Protein AF-A0A436WX13-F1 (afdb_monomer_lite)

Secondary structure (DSSP, 8-state):
--HHHHHHHHHHTTSTT--HHHHHHHTT--HHHHHHHHHHHHHHHHHHHHTT-PPPP--------------PPP------------EEEEETTEEEEE--

Structure (mmCIF, N/CA/C/O backbone):
data_AF-A0A436WX13-F1
#
_entry.id   AF-A0A436WX13-F1
#
loop_
_atom_site.group_PDB
_atom_site.id
_atom_site.type_symbol
_atom_site.label_atom_id
_atom_site.label_alt_id
_atom_site.label_comp_id
_atom_site.label_asym_id
_atom_site.label_entity_id
_atom_site.label_seq_id
_atom_site.pdbx_PDB_ins_code
_atom_site.Cartn_x
_atom_site.Cartn_y
_atom_site.Cartn_z
_atom_site.occupancy
_atom_site.B_iso_or_equiv
_atom_site.auth_seq_id
_atom_site.auth_comp_id
_atom_site.auth_asym_id
_atom_site.auth_atom_id
_atom_site.pdbx_PDB_model_num
ATOM 1 N N . MET A 1 1 ? 10.217 -0.776 -14.360 1.00 75.06 1 MET A N 1
ATOM 2 C CA . MET A 1 1 ? 9.312 0.385 -14.224 1.00 75.06 1 MET A CA 1
ATOM 3 C C . MET A 1 1 ? 10.102 1.535 -13.611 1.00 75.06 1 MET A C 1
ATOM 5 O O . MET A 1 1 ? 10.808 1.261 -12.642 1.00 75.06 1 MET A O 1
ATOM 9 N N . PRO A 1 2 ? 10.037 2.758 -14.173 1.00 91.12 2 PRO A N 1
ATOM 10 C CA . PRO A 1 2 ? 10.683 3.941 -13.599 1.00 91.12 2 PRO A CA 1
ATOM 11 C C . PRO A 1 2 ? 10.233 4.199 -12.149 1.00 91.12 2 PRO A C 1
ATOM 13 O O . PRO A 1 2 ? 9.096 3.857 -11.804 1.00 91.12 2 PRO A O 1
ATOM 16 N N . PRO A 1 3 ? 11.087 4.783 -11.290 1.00 87.94 3 PRO A N 1
ATOM 17 C CA . PRO A 1 3 ? 10.755 5.017 -9.884 1.00 87.94 3 PRO A CA 1
ATOM 18 C C . PRO A 1 3 ? 9.565 5.973 -9.716 1.00 87.94 3 PRO A C 1
ATOM 20 O O . PRO A 1 3 ? 8.707 5.716 -8.871 1.00 87.94 3 PRO A O 1
ATOM 23 N N . GLU A 1 4 ? 9.454 6.994 -10.570 1.00 91.06 4 GLU A N 1
ATOM 24 C CA . GLU A 1 4 ? 8.314 7.925 -10.599 1.00 91.06 4 GLU A CA 1
ATOM 25 C C . GLU A 1 4 ? 6.992 7.201 -10.886 1.00 91.06 4 GLU A C 1
ATOM 27 O O . GLU A 1 4 ? 5.990 7.426 -10.210 1.00 91.06 4 GLU A O 1
ATOM 32 N N . GLU A 1 5 ? 6.990 6.283 -11.853 1.00 93.56 5 GLU A N 1
ATOM 33 C CA . GLU A 1 5 ? 5.785 5.537 -12.225 1.00 93.56 5 GLU A CA 1
ATOM 34 C C . GLU A 1 5 ? 5.330 4.613 -11.091 1.00 93.56 5 GLU A C 1
ATOM 36 O O . GLU A 1 5 ? 4.155 4.578 -10.726 1.00 93.56 5 GLU A O 1
ATOM 41 N N . LYS A 1 6 ? 6.279 3.932 -10.443 1.00 93.56 6 LYS A N 1
ATOM 42 C CA . LYS A 1 6 ? 5.999 3.131 -9.248 1.00 93.56 6 LYS A CA 1
ATOM 43 C C . LYS A 1 6 ? 5.425 3.987 -8.114 1.00 93.56 6 LYS A C 1
ATOM 45 O O . LYS A 1 6 ? 4.509 3.534 -7.429 1.00 93.56 6 LYS A O 1
ATOM 50 N N . ALA A 1 7 ? 5.953 5.193 -7.900 1.00 94.06 7 ALA A N 1
ATOM 51 C CA . ALA A 1 7 ? 5.453 6.105 -6.876 1.00 94.06 7 ALA A CA 1
ATOM 52 C C . ALA A 1 7 ? 4.011 6.543 -7.171 1.00 94.06 7 ALA A C 1
ATOM 54 O O . ALA A 1 7 ? 3.173 6.476 -6.275 1.00 94.06 7 ALA A O 1
ATOM 55 N N . ARG A 1 8 ? 3.695 6.884 -8.428 1.00 95.44 8 ARG A N 1
ATOM 56 C CA . ARG A 1 8 ? 2.328 7.216 -8.862 1.00 95.44 8 ARG A CA 1
ATOM 57 C C . ARG A 1 8 ? 1.344 6.084 -8.581 1.00 95.44 8 ARG A C 1
ATOM 59 O O . ARG A 1 8 ? 0.313 6.328 -7.965 1.00 95.44 8 ARG A O 1
ATOM 66 N N . ILE A 1 9 ? 1.693 4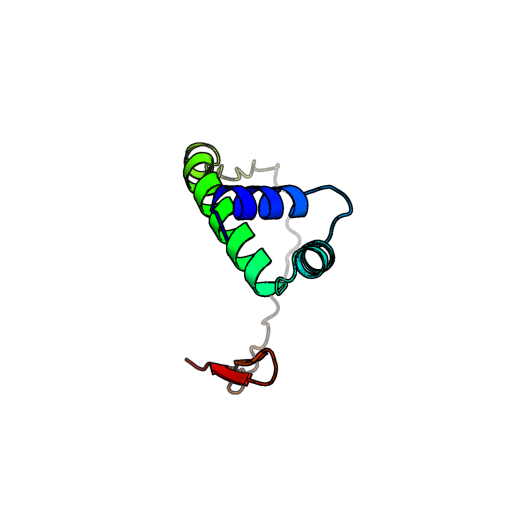.850 -8.950 1.00 96.44 9 ILE A N 1
ATOM 67 C CA . ILE A 1 9 ? 0.841 3.672 -8.714 1.00 96.44 9 ILE A CA 1
ATOM 68 C C . ILE A 1 9 ? 0.649 3.418 -7.214 1.00 96.44 9 ILE A C 1
ATOM 70 O O . ILE A 1 9 ? -0.444 3.075 -6.762 1.00 96.44 9 ILE A O 1
ATOM 74 N N . VAL A 1 10 ? 1.708 3.579 -6.412 1.00 96.00 10 VAL A N 1
ATOM 75 C CA . VAL A 1 10 ? 1.605 3.451 -4.954 1.00 96.00 10 VAL A CA 1
ATOM 76 C C . VAL A 1 10 ? 0.651 4.502 -4.394 1.00 96.00 10 VAL A C 1
ATOM 78 O O . VAL A 1 10 ? -0.215 4.124 -3.609 1.00 96.00 10 VAL A O 1
ATOM 81 N N . THR A 1 11 ? 0.766 5.764 -4.810 1.00 96.06 11 THR A N 1
ATOM 82 C CA . THR A 1 11 ? -0.134 6.850 -4.397 1.00 96.06 11 THR A CA 1
ATOM 83 C C . THR A 1 11 ? -1.577 6.570 -4.799 1.00 96.06 11 THR A C 1
ATOM 85 O O . THR A 1 11 ? -2.439 6.560 -3.928 1.00 96.06 11 THR A O 1
ATOM 88 N N . GLU A 1 12 ? -1.830 6.234 -6.067 1.00 95.56 12 GLU A N 1
ATOM 89 C 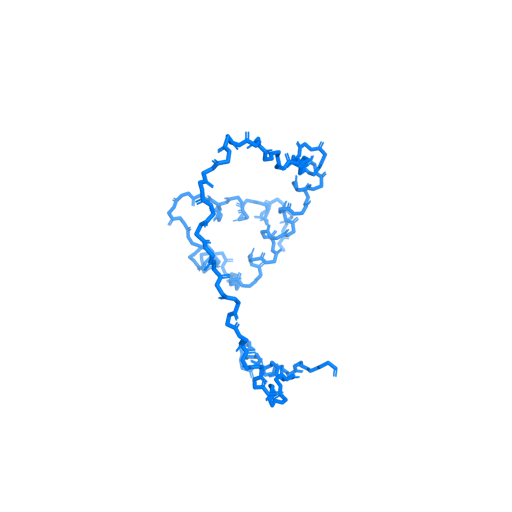CA . GLU A 1 12 ? -3.168 5.891 -6.572 1.00 95.56 12 GLU A CA 1
ATOM 90 C C . GLU A 1 12 ? -3.809 4.756 -5.764 1.00 95.56 12 GLU A C 1
ATOM 92 O O . GLU A 1 12 ? -4.996 4.777 -5.465 1.00 95.56 12 GLU A O 1
ATOM 97 N N . SER A 1 13 ? -3.013 3.783 -5.316 1.00 96.31 13 SER A N 1
ATOM 98 C CA . SER A 1 13 ? -3.536 2.692 -4.497 1.00 96.31 13 SER A CA 1
ATOM 99 C C . SER A 1 13 ? -4.081 3.132 -3.126 1.00 96.31 13 SER A C 1
ATOM 101 O O . SER A 1 13 ? -4.815 2.362 -2.503 1.00 96.31 13 SER A O 1
ATOM 103 N N . TYR A 1 14 ? -3.701 4.305 -2.610 1.00 94.94 14 TYR A N 1
ATOM 104 C CA . TYR A 1 14 ? -4.217 4.853 -1.348 1.00 94.94 14 TYR A CA 1
ATOM 105 C C . TYR A 1 14 ? -5.470 5.724 -1.521 1.00 94.94 14 TYR A C 1
ATOM 107 O O . TYR A 1 14 ? -6.024 6.149 -0.507 1.00 94.94 14 TYR A O 1
ATOM 115 N N . GLU A 1 15 ? -5.932 5.959 -2.752 1.00 95.81 15 GLU A N 1
ATOM 116 C CA . GLU A 1 15 ? -7.163 6.707 -3.011 1.00 95.81 15 GLU A CA 1
ATOM 117 C C . GLU A 1 15 ? -8.387 6.020 -2.386 1.00 95.81 15 GLU A C 1
ATOM 119 O O . GLU A 1 15 ? -8.480 4.790 -2.286 1.00 95.81 15 GLU A O 1
ATOM 124 N N . ALA A 1 16 ? -9.348 6.827 -1.935 1.00 91.94 16 ALA A N 1
ATOM 125 C CA . ALA A 1 16 ? -10.556 6.316 -1.302 1.00 91.94 16 ALA A CA 1
ATOM 126 C C . ALA A 1 16 ? -11.407 5.527 -2.310 1.00 91.94 16 ALA A C 1
ATOM 128 O O . ALA A 1 16 ? -11.694 5.998 -3.406 1.00 91.94 16 ALA A O 1
ATOM 129 N N . GLY A 1 17 ? -11.839 4.325 -1.923 1.00 92.62 17 GLY A N 1
ATOM 130 C CA . GLY A 1 17 ? -12.636 3.446 -2.786 1.00 92.62 17 GLY A CA 1
ATOM 131 C C . GLY A 1 17 ? -11.815 2.584 -3.749 1.00 92.62 17 GLY A C 1
ATOM 132 O O . GLY A 1 17 ? -12.363 1.645 -4.324 1.00 92.62 17 GLY A O 1
ATOM 133 N N . GLU A 1 18 ? -10.507 2.822 -3.868 1.00 93.56 18 GLU A N 1
ATOM 134 C CA . GLU A 1 18 ? -9.619 1.956 -4.637 1.00 93.56 18 GLU A CA 1
ATOM 135 C C . GLU A 1 18 ? -9.144 0.757 -3.812 1.00 93.56 18 GLU A C 1
ATOM 137 O O . GLU A 1 18 ? -8.901 0.825 -2.604 1.00 93.56 18 GLU A O 1
ATOM 142 N N . THR A 1 19 ? -8.983 -0.382 -4.488 1.00 96.00 19 THR A N 1
ATOM 143 C CA . THR A 1 19 ? -8.397 -1.581 -3.877 1.00 96.00 19 THR A CA 1
ATOM 144 C C . THR A 1 19 ? -7.060 -1.893 -4.522 1.00 96.00 19 THR A C 1
ATOM 146 O O . THR A 1 19 ? -6.883 -1.749 -5.731 1.00 96.00 19 THR A O 1
ATOM 149 N N . VAL A 1 20 ? -6.124 -2.421 -3.730 1.00 92.81 20 VAL A N 1
ATOM 150 C CA . VAL A 1 20 ? -4.808 -2.866 -4.220 1.00 92.81 20 VAL A CA 1
ATOM 151 C C . VAL A 1 20 ? -4.956 -3.803 -5.422 1.00 92.81 20 VAL A C 1
ATOM 153 O O . VAL A 1 20 ? -4.248 -3.654 -6.410 1.00 92.81 20 VAL A O 1
ATOM 156 N N . CYS A 1 21 ? -5.906 -4.739 -5.375 1.00 94.69 21 CYS A N 1
ATOM 157 C CA . CYS A 1 21 ? -6.131 -5.684 -6.465 1.00 94.69 21 CYS A CA 1
ATOM 158 C C . CYS A 1 21 ? -6.709 -5.030 -7.728 1.00 94.69 21 CYS A C 1
ATOM 160 O O . CYS A 1 21 ? -6.435 -5.512 -8.825 1.00 94.69 21 CYS A O 1
ATOM 162 N N . ALA A 1 22 ? -7.538 -3.989 -7.603 1.00 96.44 22 ALA A N 1
ATOM 163 C CA . ALA A 1 22 ? -8.074 -3.260 -8.755 1.00 96.44 22 ALA A CA 1
ATOM 164 C C . ALA A 1 22 ? -6.974 -2.448 -9.452 1.00 96.44 22 ALA A C 1
ATOM 166 O O . ALA A 1 22 ? -6.783 -2.587 -10.661 1.00 96.44 22 ALA A O 1
ATOM 167 N N . VAL A 1 23 ? -6.190 -1.696 -8.676 1.00 96.94 23 VAL A N 1
ATOM 168 C CA . VAL A 1 23 ? -5.059 -0.909 -9.186 1.00 96.94 23 VAL A CA 1
ATOM 169 C C . VAL A 1 23 ? -3.988 -1.817 -9.795 1.00 96.94 23 VAL A C 1
ATOM 171 O O . VAL A 1 23 ? -3.543 -1.580 -10.914 1.00 96.94 23 VAL A O 1
ATOM 174 N N . ALA A 1 24 ? -3.636 -2.923 -9.131 1.00 95.94 24 ALA A N 1
ATOM 175 C CA . ALA A 1 24 ? -2.656 -3.874 -9.653 1.00 95.94 24 ALA A CA 1
ATOM 176 C C . ALA A 1 24 ? -3.078 -4.449 -11.017 1.00 95.94 24 ALA A C 1
ATOM 178 O O . ALA A 1 24 ? -2.279 -4.447 -11.950 1.00 95.94 24 ALA A O 1
ATOM 179 N N . ARG A 1 25 ? -4.351 -4.841 -11.178 1.00 96.25 25 ARG A N 1
ATOM 180 C CA . ARG A 1 25 ? -4.883 -5.322 -12.464 1.00 96.25 25 ARG A CA 1
ATOM 181 C C . ARG A 1 25 ? -4.794 -4.267 -13.567 1.00 96.25 25 ARG A C 1
ATOM 183 O O . ARG A 1 25 ? -4.364 -4.596 -14.668 1.00 96.25 25 ARG A O 1
ATOM 190 N N . ARG A 1 26 ? -5.151 -3.010 -13.277 1.00 95.50 26 ARG A N 1
ATOM 191 C CA . ARG A 1 26 ? -5.050 -1.895 -14.240 1.00 95.50 26 ARG A CA 1
ATOM 192 C C . ARG A 1 26 ? -3.608 -1.633 -14.678 1.00 95.50 26 ARG A C 1
ATOM 194 O O . ARG A 1 26 ? -3.378 -1.303 -15.835 1.00 95.50 26 ARG A O 1
ATOM 201 N N . CYS A 1 27 ? -2.650 -1.815 -13.773 1.00 93.44 27 CYS A N 1
ATOM 202 C CA . CYS A 1 27 ? -1.229 -1.592 -14.033 1.00 93.44 27 CYS A CA 1
ATOM 203 C C . CYS A 1 27 ? -0.474 -2.841 -14.529 1.00 93.44 27 CYS A C 1
ATOM 205 O O . CYS A 1 27 ? 0.744 -2.773 -14.686 1.00 93.44 27 CYS A O 1
ATOM 207 N N . GLY A 1 28 ? -1.147 -3.981 -14.739 1.00 94.94 28 GLY A N 1
ATOM 208 C CA . GLY A 1 28 ? -0.494 -5.239 -15.132 1.00 94.94 28 GLY A CA 1
ATOM 209 C C . GLY A 1 28 ? 0.450 -5.813 -14.066 1.00 94.94 28 GLY A C 1
ATOM 210 O O . GLY A 1 28 ? 1.439 -6.463 -14.395 1.00 94.94 28 GLY A O 1
ATOM 211 N N . LEU A 1 29 ? 0.176 -5.541 -12.789 1.00 94.88 29 LEU A N 1
ATOM 212 C CA . LEU A 1 29 ? 0.960 -5.976 -11.634 1.00 94.88 29 LEU A CA 1
ATOM 213 C C . LEU A 1 29 ? 0.232 -7.077 -10.863 1.00 94.88 29 LEU A C 1
ATOM 215 O O . LEU A 1 29 ? -1.001 -7.131 -10.838 1.00 94.88 29 LEU A O 1
ATOM 219 N N . SER A 1 30 ? 0.987 -7.900 -10.133 1.00 96.06 30 SER A N 1
ATOM 220 C CA . SER A 1 30 ? 0.380 -8.743 -9.105 1.00 96.06 30 SER A CA 1
ATOM 221 C C . SER A 1 30 ? 0.032 -7.907 -7.861 1.00 96.06 30 SER A C 1
ATOM 223 O O . SER A 1 30 ? 0.764 -6.970 -7.508 1.00 96.06 30 SER A O 1
ATOM 225 N N . PRO A 1 31 ? -1.051 -8.235 -7.128 1.00 92.56 31 PRO A N 1
ATOM 226 C CA . PRO A 1 31 ? -1.375 -7.552 -5.874 1.00 92.56 31 PRO A CA 1
ATOM 227 C C . PRO A 1 31 ? -0.216 -7.587 -4.866 1.00 92.56 31 PRO A C 1
ATOM 229 O O . PRO A 1 31 ? 0.034 -6.606 -4.165 1.00 92.56 31 PRO A O 1
ATOM 232 N N . GLN A 1 32 ? 0.542 -8.688 -4.829 1.00 94.31 32 GLN A N 1
ATOM 233 C CA . GLN A 1 32 ? 1.680 -8.879 -3.926 1.00 94.31 32 GLN A CA 1
ATOM 234 C C . GLN A 1 32 ? 2.848 -7.923 -4.214 1.00 94.31 32 GLN A C 1
ATOM 236 O O . GLN A 1 32 ? 3.479 -7.410 -3.280 1.00 94.31 32 GLN A O 1
ATOM 241 N N . GLN A 1 33 ? 3.110 -7.623 -5.490 1.00 95.44 33 GLN A N 1
ATOM 242 C CA . GLN A 1 33 ? 4.096 -6.612 -5.879 1.00 95.44 33 GLN A CA 1
ATOM 243 C C . GLN A 1 33 ? 3.685 -5.229 -5.365 1.00 95.44 33 GLN A C 1
ATOM 245 O O . GLN A 1 33 ? 4.484 -4.547 -4.716 1.00 95.44 33 GLN A O 1
ATOM 250 N N . LEU A 1 34 ? 2.421 -4.848 -5.565 1.00 96.06 34 LEU A N 1
ATOM 251 C CA . LEU A 1 34 ? 1.913 -3.560 -5.097 1.00 96.06 34 LEU A CA 1
ATOM 252 C C . LEU A 1 34 ? 1.899 -3.471 -3.560 1.00 96.06 34 LEU A C 1
ATOM 254 O O . LEU A 1 34 ? 2.279 -2.441 -3.002 1.00 96.06 34 LEU A O 1
ATOM 258 N N . PHE A 1 35 ? 1.577 -4.555 -2.847 1.00 94.69 35 PHE A N 1
ATOM 259 C CA . PHE A 1 35 ? 1.706 -4.613 -1.384 1.00 94.69 35 PHE A CA 1
ATOM 260 C C . PHE A 1 35 ? 3.144 -4.402 -0.907 1.00 94.69 35 PHE A C 1
ATOM 262 O O . PHE A 1 35 ? 3.381 -3.632 0.031 1.00 94.69 35 PHE A O 1
ATOM 269 N N . THR A 1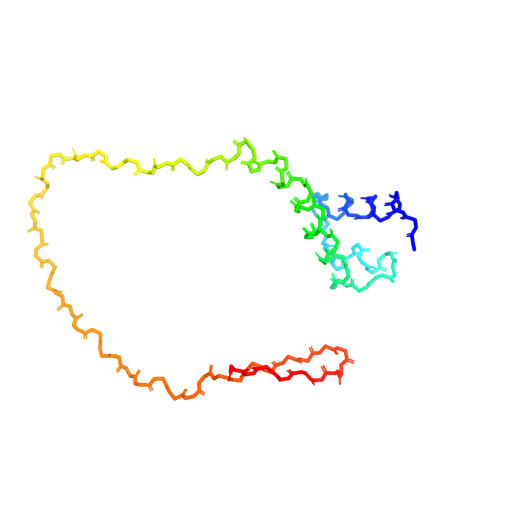 36 ? 4.109 -5.049 -1.561 1.00 95.06 36 THR A N 1
ATOM 270 C CA . THR A 1 36 ? 5.537 -4.879 -1.263 1.00 95.06 36 THR A CA 1
ATOM 271 C C . THR A 1 36 ? 5.958 -3.423 -1.437 1.00 95.06 36 THR A C 1
ATOM 273 O O . THR A 1 36 ? 6.626 -2.855 -0.570 1.00 95.06 36 THR A O 1
ATOM 276 N N . TRP A 1 37 ? 5.514 -2.780 -2.516 1.00 95.12 37 TRP A N 1
ATOM 277 C CA . TRP A 1 37 ? 5.822 -1.379 -2.792 1.00 95.12 37 TRP A CA 1
ATOM 278 C C . TRP A 1 37 ? 5.166 -0.423 -1.799 1.00 95.12 37 TRP A C 1
ATOM 280 O O . TRP A 1 37 ? 5.844 0.462 -1.281 1.00 95.12 37 TRP A O 1
ATOM 290 N N . ARG A 1 38 ? 3.897 -0.647 -1.438 1.00 94.81 38 ARG A N 1
ATOM 291 C CA . ARG A 1 38 ? 3.216 0.118 -0.383 1.00 94.81 38 ARG A CA 1
ATOM 292 C C . ARG A 1 38 ? 3.925 -0.005 0.959 1.00 94.81 38 ARG A C 1
ATOM 294 O O . ARG A 1 38 ? 4.029 0.980 1.682 1.00 94.81 38 ARG A O 1
ATOM 301 N N . ARG A 1 39 ? 4.412 -1.201 1.308 1.00 91.81 39 ARG A N 1
ATOM 302 C CA . ARG A 1 39 ? 5.170 -1.422 2.547 1.00 91.81 39 ARG A CA 1
ATOM 303 C C . ARG A 1 39 ? 6.506 -0.685 2.528 1.00 91.81 39 ARG A C 1
ATOM 305 O O . ARG A 1 39 ? 6.862 -0.092 3.540 1.00 91.81 39 ARG A O 1
ATOM 312 N N . ALA A 1 40 ? 7.220 -0.706 1.403 1.00 90.19 40 ALA A N 1
ATOM 313 C CA . ALA A 1 40 ? 8.472 0.028 1.239 1.00 90.19 40 ALA A CA 1
ATOM 314 C C . ALA A 1 40 ? 8.260 1.549 1.346 1.00 90.19 40 ALA A C 1
ATOM 316 O O . ALA A 1 40 ? 8.966 2.196 2.110 1.00 90.19 40 ALA A O 1
ATOM 317 N N . ALA A 1 41 ? 7.232 2.091 0.684 1.00 89.69 41 ALA A N 1
ATOM 318 C CA . ALA A 1 41 ? 6.877 3.509 0.770 1.00 89.69 41 ALA A CA 1
ATOM 319 C C . ALA A 1 41 ? 6.462 3.926 2.193 1.00 89.69 41 ALA A C 1
ATOM 321 O O . ALA A 1 41 ? 6.859 4.978 2.682 1.00 89.69 41 ALA A O 1
ATOM 322 N N . ARG A 1 42 ? 5.726 3.069 2.916 1.00 85.94 42 ARG A N 1
ATOM 323 C CA . ARG A 1 42 ? 5.427 3.320 4.334 1.00 85.94 42 ARG A CA 1
ATOM 324 C C . ARG A 1 42 ? 6.656 3.263 5.224 1.00 85.94 42 ARG A C 1
ATOM 326 O O . ARG A 1 42 ? 6.658 3.952 6.227 1.00 85.94 42 ARG A O 1
ATOM 333 N N . ARG A 1 43 ? 7.672 2.451 4.915 1.00 83.50 43 ARG A N 1
ATOM 334 C CA . ARG A 1 43 ? 8.925 2.457 5.685 1.00 83.50 43 ARG A CA 1
ATOM 335 C C . ARG A 1 43 ? 9.700 3.746 5.462 1.00 83.50 43 ARG A C 1
ATOM 337 O O . ARG A 1 43 ? 10.130 4.322 6.442 1.00 83.50 43 ARG A O 1
ATOM 344 N N . SER A 1 44 ? 9.796 4.249 4.231 1.00 75.31 44 SER A N 1
ATOM 345 C CA . SER A 1 44 ? 10.449 5.542 3.987 1.00 75.31 44 SER A CA 1
ATOM 346 C C . SER A 1 44 ? 9.699 6.710 4.638 1.00 75.31 44 SER A C 1
ATOM 348 O O . SER A 1 44 ? 10.329 7.607 5.182 1.00 75.31 44 SER A O 1
ATOM 350 N N . MET A 1 45 ? 8.360 6.682 4.644 1.00 67.19 45 MET A N 1
ATOM 351 C CA . MET A 1 45 ? 7.549 7.670 5.376 1.00 67.19 45 MET A CA 1
ATOM 352 C C . MET A 1 45 ? 7.600 7.451 6.890 1.00 67.19 45 MET A C 1
ATOM 354 O O . MET A 1 45 ? 7.557 8.403 7.650 1.00 67.19 45 MET A O 1
ATOM 358 N N . GLY A 1 46 ? 7.677 6.197 7.326 1.00 60.94 46 GLY A N 1
ATOM 359 C CA . GLY A 1 46 ? 7.752 5.776 8.716 1.00 60.94 46 GLY A CA 1
ATOM 360 C C . GLY A 1 46 ? 9.105 6.069 9.341 1.00 60.94 46 GLY A C 1
ATOM 361 O O . GLY A 1 46 ? 9.140 6.366 10.512 1.00 60.94 46 GLY A O 1
ATOM 362 N N . GLU A 1 47 ? 10.209 6.065 8.605 1.00 57.44 47 GLU A N 1
ATOM 363 C CA . GLU A 1 47 ? 11.495 6.543 9.126 1.00 57.44 47 GLU A CA 1
ATOM 364 C C . GLU A 1 47 ? 11.412 8.040 9.469 1.00 57.44 47 GLU A C 1
ATOM 366 O O . GLU A 1 47 ? 11.851 8.461 10.536 1.00 57.44 47 GLU A O 1
ATOM 371 N N . ALA A 1 48 ? 10.742 8.827 8.616 1.00 55.19 48 ALA A N 1
ATOM 372 C CA . ALA A 1 48 ? 10.431 10.228 8.893 1.00 55.19 48 ALA A CA 1
ATOM 373 C C . ALA A 1 48 ? 9.395 10.379 10.027 1.00 55.19 48 ALA A C 1
ATOM 375 O O . ALA A 1 48 ? 9.564 11.203 10.916 1.00 55.19 48 ALA A O 1
ATOM 376 N N . ALA A 1 49 ? 8.358 9.538 10.050 1.00 52.12 49 ALA A N 1
ATOM 377 C CA . ALA A 1 49 ? 7.278 9.611 11.027 1.00 52.12 49 ALA A CA 1
ATOM 378 C C . ALA A 1 49 ? 7.586 8.919 12.361 1.00 52.12 49 ALA A C 1
ATOM 380 O O . ALA A 1 49 ? 6.922 9.235 13.325 1.00 52.12 49 ALA A O 1
ATOM 381 N N . ILE A 1 50 ? 8.559 8.014 12.488 1.00 53.06 50 ILE A N 1
ATOM 382 C CA . ILE A 1 50 ? 9.042 7.463 13.773 1.00 53.06 50 ILE A CA 1
ATOM 383 C C . ILE A 1 50 ? 9.797 8.558 14.536 1.00 53.06 50 ILE A C 1
ATOM 385 O O . ILE A 1 50 ? 9.776 8.565 15.764 1.00 53.06 50 ILE A O 1
ATOM 389 N N . SER A 1 51 ? 10.378 9.532 13.822 1.00 54.12 51 SER A N 1
ATOM 390 C CA . SER A 1 51 ? 10.859 10.772 14.436 1.00 54.12 51 SER A CA 1
ATOM 391 C C . SER A 1 51 ? 9.724 11.625 15.031 1.00 54.12 51 SER A C 1
ATOM 393 O O . SER A 1 51 ? 9.996 12.432 15.915 1.00 54.12 51 SER A O 1
ATOM 395 N N . GLU A 1 52 ? 8.470 11.459 14.585 1.00 54.16 52 GLU A N 1
ATOM 396 C CA . GLU A 1 52 ? 7.306 12.266 15.010 1.00 54.16 52 GLU A CA 1
ATOM 397 C C . GLU A 1 52 ? 6.276 11.480 15.857 1.00 54.16 52 GLU A C 1
ATOM 399 O O . GLU A 1 52 ? 5.602 12.034 16.720 1.00 54.16 52 GLU A O 1
ATOM 404 N N . SER A 1 53 ? 6.164 10.169 15.652 1.00 61.16 53 SER A N 1
ATOM 405 C CA . SER A 1 53 ? 5.235 9.234 16.288 1.00 61.16 53 SER A CA 1
ATOM 406 C C . SER A 1 53 ? 5.962 8.490 17.399 1.00 61.16 53 SER A C 1
ATOM 408 O O . SER A 1 53 ? 6.241 7.292 17.308 1.00 61.16 53 SER A O 1
ATOM 410 N N . MET A 1 54 ? 6.281 9.213 18.469 1.00 68.50 54 MET A N 1
ATOM 411 C CA . MET A 1 54 ? 6.680 8.578 19.718 1.00 68.50 54 MET A CA 1
ATOM 412 C C . MET A 1 54 ? 5.482 7.840 20.319 1.00 68.50 54 MET A C 1
ATOM 414 O O . MET A 1 54 ? 4.389 8.392 20.453 1.00 68.50 54 MET A O 1
ATOM 418 N N . PHE A 1 55 ? 5.694 6.584 20.714 1.00 72.44 55 PHE A N 1
ATOM 419 C CA . PHE A 1 55 ? 4.776 5.893 21.615 1.00 72.44 55 PHE A CA 1
ATOM 420 C C . PHE A 1 55 ? 4.625 6.730 22.889 1.00 72.44 55 PHE A C 1
ATOM 422 O O . PHE A 1 55 ? 5.593 6.927 23.623 1.00 72.44 55 PHE A O 1
ATOM 429 N N . VAL A 1 56 ? 3.415 7.220 23.157 1.00 79.06 56 VAL A N 1
ATOM 430 C CA . VAL A 1 56 ? 3.121 7.941 24.398 1.00 79.06 56 VAL A CA 1
ATOM 431 C C . VAL A 1 56 ? 2.753 6.919 25.478 1.00 79.06 56 VAL A C 1
ATOM 433 O O . VAL A 1 56 ? 1.893 6.067 25.233 1.00 79.06 56 VAL A O 1
ATOM 436 N N . PRO A 1 57 ? 3.368 6.969 26.672 1.00 78.81 57 PRO A N 1
ATOM 437 C CA . PRO A 1 57 ? 2.980 6.106 27.780 1.00 78.81 57 PRO A CA 1
ATOM 438 C C . PRO A 1 57 ? 1.505 6.300 28.152 1.00 78.81 57 PRO A C 1
ATOM 440 O O . PRO A 1 57 ? 1.063 7.416 28.422 1.00 78.81 57 PRO A O 1
ATOM 443 N N . ALA A 1 58 ? 0.741 5.209 28.212 1.00 82.56 58 ALA A N 1
ATOM 444 C CA . ALA A 1 58 ? -0.612 5.241 28.756 1.00 82.56 58 ALA A CA 1
ATOM 445 C C . ALA A 1 58 ? -0.539 5.388 30.287 1.00 82.56 58 ALA A C 1
ATOM 447 O O . ALA A 1 58 ? -0.128 4.460 30.983 1.00 82.56 58 ALA A O 1
ATOM 448 N N . VAL A 1 59 ? -0.927 6.550 30.820 1.00 82.81 59 VAL A N 1
ATOM 449 C CA . VAL A 1 59 ? -0.988 6.788 32.271 1.00 82.81 59 VAL A CA 1
ATOM 450 C C . VAL A 1 59 ? -2.370 6.391 32.788 1.00 82.81 59 VAL A C 1
ATOM 452 O O . VAL A 1 59 ? -3.380 6.959 32.378 1.00 82.81 59 VAL A O 1
ATOM 455 N N . VAL A 1 60 ? -2.423 5.426 33.709 1.00 81.25 60 VAL A N 1
ATOM 456 C CA . VAL A 1 60 ? -3.654 5.078 34.433 1.00 81.25 60 VAL A CA 1
ATOM 457 C C . VAL A 1 60 ? -3.770 5.998 35.643 1.00 81.25 60 VAL A C 1
ATOM 459 O O . VAL A 1 60 ? -2.983 5.895 36.583 1.00 81.25 60 VAL A O 1
ATOM 462 N N . THR A 1 61 ? -4.753 6.895 35.642 1.00 70.25 61 THR A N 1
ATOM 463 C CA . THR A 1 61 ? -5.113 7.649 36.845 1.00 70.25 61 THR A CA 1
ATOM 464 C C . THR A 1 61 ? -5.881 6.726 37.789 1.00 70.25 61 THR A C 1
ATOM 466 O O . THR A 1 61 ? -6.844 6.065 37.399 1.00 70.25 61 THR A O 1
ATOM 469 N N . ALA A 1 62 ? -5.433 6.624 39.042 1.00 70.75 62 ALA A N 1
ATOM 470 C CA . ALA A 1 62 ? -6.136 5.833 40.042 1.00 70.75 62 ALA A CA 1
ATOM 471 C C . ALA A 1 62 ? -7.501 6.479 40.332 1.00 70.75 62 ALA A C 1
ATOM 473 O O . ALA A 1 62 ? -7.581 7.532 40.963 1.00 70.75 62 ALA A O 1
ATOM 474 N N . ALA A 1 63 ? -8.582 5.851 39.868 1.00 68.88 63 ALA A N 1
ATOM 475 C CA . ALA A 1 63 ? -9.919 6.131 40.376 1.00 68.88 63 ALA A CA 1
ATOM 476 C C . ALA A 1 63 ? -9.988 5.735 41.867 1.00 68.88 63 ALA A C 1
ATOM 478 O O . ALA A 1 63 ? -9.319 4.770 42.260 1.00 68.88 63 ALA A O 1
ATOM 479 N N . PRO A 1 64 ? -10.791 6.424 42.705 1.00 63.81 64 PRO A N 1
ATOM 480 C CA . PRO A 1 64 ? -11.012 5.989 44.081 1.00 63.81 64 PRO A CA 1
ATOM 481 C C . PRO A 1 64 ? -11.481 4.525 44.086 1.00 63.81 64 PRO A C 1
ATOM 483 O O . PRO A 1 64 ? -12.238 4.126 43.191 1.00 63.81 64 PRO A O 1
ATOM 486 N N . PRO A 1 65 ? -11.018 3.700 45.043 1.00 61.22 65 PRO A N 1
ATOM 487 C CA . PRO A 1 65 ? -11.223 2.261 44.990 1.00 61.22 65 PRO A CA 1
ATOM 488 C C . PRO A 1 65 ? -12.719 1.935 44.991 1.00 61.22 65 PRO A C 1
ATOM 490 O O . PRO A 1 65 ? -13.418 2.118 45.986 1.00 61.22 65 PRO A O 1
ATOM 493 N N . LYS A 1 66 ? -13.212 1.417 43.862 1.00 63.75 66 LYS A N 1
ATOM 494 C CA . LYS A 1 66 ? -14.497 0.715 43.804 1.00 63.75 66 LYS A CA 1
ATOM 495 C C . LYS A 1 66 ? -14.330 -0.600 44.580 1.00 63.75 66 LYS A C 1
ATOM 497 O O . LYS A 1 66 ? -13.316 -1.273 44.378 1.00 63.75 66 LYS A O 1
ATOM 502 N N . PRO A 1 67 ? -15.273 -0.980 45.460 1.00 57.69 67 PRO A N 1
ATOM 503 C CA . PRO A 1 67 ? -15.134 -2.177 46.281 1.00 57.69 67 PRO A CA 1
ATOM 504 C C . PRO A 1 67 ? -14.890 -3.412 45.406 1.00 57.69 67 PRO A C 1
ATOM 506 O O . PRO A 1 67 ? -15.600 -3.660 44.430 1.00 57.69 67 PRO A O 1
ATOM 509 N N . ALA A 1 68 ? -13.836 -4.150 45.749 1.00 58.50 68 ALA A N 1
ATOM 510 C CA . ALA A 1 68 ? -13.310 -5.257 44.968 1.00 58.50 68 ALA A CA 1
ATOM 511 C C . ALA A 1 68 ? -14.323 -6.408 44.867 1.00 58.50 68 ALA A C 1
ATOM 513 O O . ALA A 1 68 ? -14.546 -7.151 45.827 1.00 58.50 68 ALA A O 1
ATOM 514 N N . ALA A 1 69 ? -14.885 -6.613 43.676 1.00 63.91 69 ALA A N 1
ATOM 515 C CA . ALA A 1 69 ? -15.468 -7.898 43.326 1.00 63.91 69 ALA A CA 1
ATOM 516 C C . ALA A 1 69 ? -14.323 -8.913 43.185 1.00 63.91 69 ALA A C 1
ATOM 518 O O . ALA A 1 69 ? -13.440 -8.773 42.337 1.00 63.91 69 ALA A O 1
ATOM 519 N N . LYS A 1 70 ? -14.317 -9.922 44.058 1.00 51.22 70 LYS A N 1
ATOM 520 C CA . LYS A 1 70 ? -13.325 -11.002 44.087 1.00 51.22 70 LYS A CA 1
ATOM 521 C C . LYS A 1 70 ? -13.444 -11.846 42.814 1.00 51.22 70 LYS A C 1
ATOM 523 O O . LYS A 1 70 ? -14.196 -12.818 42.782 1.00 51.22 70 LYS A O 1
ATOM 528 N N . HIS A 1 71 ? -12.701 -11.508 41.765 1.00 59.12 71 HIS A N 1
ATOM 529 C CA . HIS A 1 71 ? -12.548 -12.404 40.623 1.00 59.12 71 HIS A CA 1
ATOM 530 C C . HIS A 1 71 ? -11.632 -13.565 41.014 1.00 59.12 71 HIS A C 1
ATOM 532 O O . HIS A 1 71 ? -10.422 -13.416 41.167 1.00 59.12 71 HIS A O 1
ATOM 538 N N . ARG A 1 72 ? -12.237 -14.741 41.200 1.00 54.66 72 ARG A N 1
ATOM 539 C CA . ARG A 1 72 ? -11.526 -16.007 41.390 1.00 54.66 72 ARG A CA 1
ATOM 540 C C . ARG A 1 72 ? -10.759 -16.331 40.097 1.00 54.66 72 ARG A C 1
ATOM 542 O O . ARG A 1 72 ? -11.393 -16.370 39.040 1.00 54.66 72 ARG A O 1
ATOM 549 N N . PRO A 1 73 ? -9.438 -16.576 40.135 1.00 51.53 73 PRO A N 1
ATOM 550 C CA . PRO A 1 73 ? -8.707 -16.966 38.940 1.00 51.53 73 PRO A CA 1
ATOM 551 C C . PRO A 1 73 ? -9.156 -18.374 38.542 1.00 51.53 73 PRO A C 1
ATOM 553 O O . PRO A 1 73 ? -9.014 -19.322 39.313 1.00 51.53 73 PRO A O 1
ATOM 556 N N . GLN A 1 74 ? -9.739 -18.515 37.352 1.00 62.88 74 GLN A N 1
ATOM 557 C CA . GLN A 1 74 ? -9.951 -19.835 36.771 1.00 62.88 74 GLN A CA 1
ATOM 558 C C . GLN A 1 74 ? -8.645 -20.296 36.107 1.00 62.88 74 GLN A C 1
ATOM 560 O O . GLN A 1 74 ? -8.111 -19.566 35.266 1.00 62.88 74 G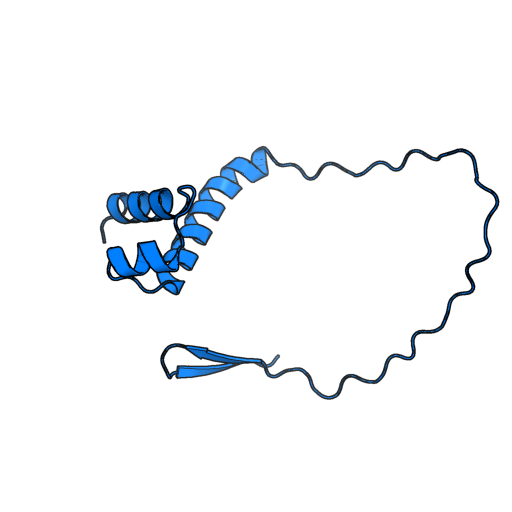LN A O 1
ATOM 565 N N . PRO A 1 75 ? -8.114 -21.483 36.450 1.00 53.38 75 PRO A N 1
ATOM 566 C CA . PRO A 1 75 ? -6.956 -22.032 35.768 1.00 53.38 75 PRO A CA 1
ATOM 567 C C . PRO A 1 75 ? -7.388 -22.458 34.365 1.00 53.38 75 PRO A C 1
ATOM 569 O O . PRO A 1 75 ? -8.117 -23.433 34.183 1.00 53.38 75 PRO A O 1
ATOM 572 N N . ARG A 1 76 ? -6.944 -21.715 33.350 1.00 57.75 76 ARG A N 1
ATOM 573 C CA . ARG A 1 76 ? -7.062 -22.153 31.959 1.00 57.75 76 ARG A CA 1
ATOM 574 C C . ARG A 1 76 ? -6.161 -23.378 31.803 1.00 57.75 76 ARG A C 1
ATOM 576 O O . ARG A 1 76 ? -4.940 -23.244 31.860 1.00 57.75 76 ARG A O 1
ATOM 583 N N . LYS A 1 77 ? -6.755 -24.568 31.657 1.00 50.06 77 LYS A N 1
ATOM 584 C CA . LYS A 1 77 ? -6.024 -25.777 31.260 1.00 50.06 77 LYS A CA 1
ATOM 585 C C . LYS A 1 77 ? -5.350 -25.475 29.923 1.00 50.06 77 LYS A C 1
ATOM 587 O O . LYS A 1 77 ? -6.031 -25.271 28.925 1.00 50.06 77 LYS A O 1
ATOM 592 N N . ARG A 1 78 ? -4.021 -25.381 29.921 1.00 54.47 78 ARG A N 1
ATOM 593 C CA . ARG A 1 78 ? -3.238 -25.383 28.688 1.00 54.47 78 ARG A CA 1
ATOM 594 C C . ARG A 1 78 ? -3.265 -26.814 28.167 1.00 54.47 78 ARG A C 1
ATOM 596 O O . ARG A 1 78 ? -2.605 -27.677 28.738 1.00 54.47 78 ARG A O 1
ATOM 603 N N . GLU A 1 79 ? -4.068 -27.074 27.144 1.00 57.19 79 GLU A N 1
ATOM 604 C CA . GLU A 1 79 ? -3.851 -28.259 26.316 1.00 57.19 79 GLU A CA 1
ATOM 605 C C . GLU A 1 79 ? -2.470 -28.131 25.654 1.00 57.19 79 GLU A C 1
ATOM 607 O O . GLU A 1 79 ? -2.116 -27.033 25.207 1.00 57.19 79 GLU A O 1
ATOM 612 N N . PRO A 1 80 ? -1.650 -29.197 25.626 1.00 50.03 80 PRO A N 1
ATOM 613 C CA . PRO A 1 80 ? -0.394 -29.163 24.898 1.00 50.03 80 PRO A CA 1
ATOM 614 C C . PRO A 1 80 ? -0.718 -29.034 23.409 1.00 50.03 80 PRO A C 1
ATOM 616 O O . PRO A 1 80 ? -1.332 -29.924 22.817 1.00 50.03 80 PRO A O 1
ATOM 619 N N . ALA A 1 81 ? -0.336 -27.898 22.824 1.00 56.78 81 ALA A N 1
ATOM 620 C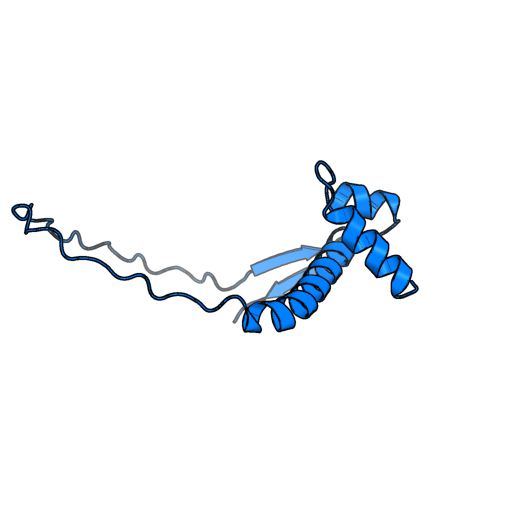 CA . ALA A 1 81 ? -0.398 -27.688 21.390 1.00 56.78 81 ALA A CA 1
ATOM 621 C C . ALA A 1 81 ? 0.449 -28.775 20.721 1.00 56.78 81 ALA A C 1
ATOM 623 O O . ALA A 1 81 ? 1.667 -28.821 20.883 1.00 56.78 81 ALA A O 1
ATOM 624 N N . ARG A 1 82 ? -0.233 -29.690 20.032 1.00 57.38 82 ARG A N 1
ATOM 625 C CA . ARG A 1 82 ? 0.384 -30.623 19.094 1.00 57.38 82 ARG A CA 1
ATOM 626 C C . ARG A 1 82 ? 1.043 -29.789 17.996 1.00 57.38 82 ARG A C 1
ATOM 628 O O . ARG A 1 82 ? 0.395 -28.864 17.514 1.00 57.38 82 ARG A O 1
ATOM 635 N N . ASP A 1 83 ? 2.302 -30.107 17.691 1.00 55.47 83 ASP A N 1
ATOM 636 C CA . ASP A 1 83 ? 3.134 -29.602 16.587 1.00 55.47 83 ASP A CA 1
ATOM 637 C C . ASP A 1 83 ? 2.407 -28.661 15.614 1.00 55.47 83 ASP A C 1
ATOM 639 O O . ASP A 1 83 ? 1.778 -29.089 14.648 1.00 55.47 83 ASP A O 1
ATOM 643 N N . ALA A 1 84 ? 2.476 -27.362 15.899 1.00 57.97 84 ALA A N 1
ATOM 644 C CA . ALA A 1 84 ? 1.899 -26.303 15.077 1.00 57.97 84 ALA A CA 1
ATOM 645 C C . ALA A 1 84 ? 3.008 -25.506 14.385 1.00 57.97 84 ALA A C 1
ATOM 647 O O . ALA A 1 84 ? 2.997 -24.277 14.413 1.00 57.97 84 ALA A O 1
ATOM 648 N N . ASP A 1 85 ? 3.991 -26.206 13.821 1.00 58.06 85 ASP A N 1
ATOM 649 C CA . ASP A 1 85 ? 5.201 -25.568 13.306 1.00 58.06 85 ASP A CA 1
ATOM 650 C C . ASP A 1 85 ? 5.397 -25.746 11.800 1.00 58.06 85 ASP A C 1
ATOM 652 O O . ASP A 1 85 ? 6.505 -25.661 11.295 1.00 58.06 85 ASP A O 1
ATOM 656 N N . VAL A 1 86 ? 4.320 -25.975 11.047 1.00 64.38 86 VAL A N 1
ATOM 657 C CA . VAL A 1 86 ? 4.387 -25.960 9.582 1.00 64.38 86 VAL A CA 1
ATOM 658 C C . VAL A 1 86 ? 3.318 -25.028 9.040 1.00 64.38 86 VAL A C 1
ATOM 660 O O . VAL A 1 86 ? 2.123 -25.305 9.129 1.00 64.38 86 VAL A O 1
ATOM 663 N N . ILE A 1 87 ? 3.764 -23.915 8.462 1.00 70.19 87 ILE A N 1
ATOM 664 C CA . ILE A 1 87 ? 2.919 -23.020 7.675 1.00 70.19 87 ILE A CA 1
ATOM 665 C C . ILE A 1 87 ? 3.131 -23.380 6.204 1.00 70.19 87 ILE A C 1
ATOM 667 O O . ILE A 1 87 ? 4.237 -23.244 5.676 1.00 70.19 87 ILE A O 1
ATOM 671 N N . GLU A 1 88 ? 2.069 -23.843 5.550 1.00 67.12 88 GLU A N 1
ATOM 672 C CA . GLU A 1 88 ? 2.034 -24.095 4.109 1.00 67.12 88 GLU A CA 1
ATOM 673 C C . GLU A 1 88 ? 1.382 -22.901 3.403 1.00 67.12 88 GLU A C 1
ATOM 675 O O . GLU A 1 88 ? 0.272 -22.493 3.750 1.00 67.12 88 GLU A O 1
ATOM 680 N N . LEU A 1 89 ? 2.094 -22.311 2.440 1.00 72.94 89 LEU A N 1
ATOM 681 C CA . LEU A 1 89 ? 1.612 -21.199 1.625 1.00 72.94 89 LEU A CA 1
ATOM 682 C C . LEU A 1 89 ? 1.754 -21.540 0.142 1.00 72.94 89 LEU A C 1
ATOM 684 O O . LEU A 1 89 ? 2.850 -21.853 -0.320 1.00 72.94 89 LEU A O 1
ATOM 688 N N . GLU A 1 90 ? 0.658 -21.415 -0.603 1.00 66.12 90 GLU A N 1
ATOM 689 C CA . GLU A 1 90 ? 0.642 -21.530 -2.060 1.00 66.12 90 GLU A CA 1
ATOM 690 C C . GLU A 1 90 ? 0.603 -20.135 -2.697 1.00 66.12 90 GLU A C 1
ATOM 692 O O . GLU A 1 90 ? -0.249 -19.308 -2.364 1.00 66.12 90 GLU A O 1
ATOM 697 N N . ILE A 1 91 ? 1.547 -19.868 -3.602 1.00 61.81 91 ILE A N 1
ATOM 698 C CA . ILE A 1 91 ? 1.617 -18.633 -4.389 1.00 61.81 91 ILE A CA 1
ATOM 699 C C . ILE A 1 91 ? 1.750 -19.021 -5.859 1.00 61.81 91 ILE A C 1
ATOM 701 O O . ILE A 1 91 ? 2.764 -19.594 -6.243 1.00 61.81 91 ILE A O 1
ATOM 705 N N . ASP A 1 92 ? 0.742 -18.710 -6.678 1.00 67.38 92 ASP A N 1
ATOM 706 C CA . ASP A 1 92 ? 0.752 -18.943 -8.133 1.00 67.38 92 ASP A CA 1
ATOM 707 C C . ASP A 1 92 ? 1.183 -20.379 -8.530 1.00 67.38 92 ASP A C 1
ATOM 709 O O . ASP A 1 92 ? 1.943 -20.583 -9.475 1.00 67.38 92 ASP A O 1
ATOM 713 N N . GLY A 1 93 ? 0.720 -21.389 -7.776 1.00 61.94 93 GLY A N 1
ATOM 714 C CA . GLY A 1 93 ? 1.040 -22.811 -7.982 1.00 61.94 93 GLY A CA 1
ATOM 715 C C . GLY A 1 93 ? 2.371 -23.278 -7.377 1.00 61.94 93 GLY A C 1
ATOM 716 O O . GLY A 1 93 ? 2.725 -24.451 -7.487 1.00 61.94 93 GLY A O 1
ATOM 717 N N . ILE A 1 94 ? 3.110 -22.383 -6.718 1.00 59.00 94 ILE A N 1
ATOM 718 C CA . ILE A 1 94 ? 4.343 -22.695 -5.994 1.00 59.00 94 ILE A CA 1
ATOM 719 C C . ILE A 1 94 ? 4.004 -22.847 -4.510 1.00 59.00 94 ILE A C 1
ATOM 721 O O . ILE A 1 94 ? 3.658 -21.874 -3.836 1.00 59.00 94 ILE A O 1
ATOM 725 N N . ALA A 1 95 ? 4.124 -24.070 -3.995 1.00 68.56 95 ALA A N 1
ATOM 726 C CA . ALA A 1 95 ? 3.958 -24.362 -2.576 1.00 68.56 95 ALA A CA 1
ATOM 727 C C . ALA A 1 95 ? 5.279 -24.146 -1.820 1.00 68.56 95 ALA A C 1
ATOM 729 O O . ALA A 1 95 ? 6.299 -24.762 -2.135 1.00 68.56 95 ALA A O 1
ATOM 730 N N . MET A 1 96 ? 5.258 -23.287 -0.800 1.00 68.38 96 MET A N 1
ATOM 731 C CA . MET A 1 96 ? 6.353 -23.099 0.152 1.00 68.38 96 MET A CA 1
ATOM 732 C C . MET A 1 96 ? 5.925 -23.571 1.542 1.00 68.38 96 MET A C 1
ATOM 734 O O . MET A 1 96 ? 4.847 -23.222 2.025 1.00 68.38 96 MET A O 1
ATOM 738 N N . ARG A 1 97 ? 6.797 -24.339 2.202 1.00 75.62 97 ARG A N 1
ATOM 739 C CA . ARG A 1 97 ? 6.622 -24.788 3.588 1.00 75.62 97 ARG A CA 1
ATOM 740 C C . ARG A 1 97 ? 7.684 -24.139 4.460 1.00 75.62 97 ARG A C 1
ATOM 742 O O . ARG A 1 97 ? 8.870 -24.249 4.155 1.00 75.62 97 ARG A O 1
ATOM 749 N N . ALA A 1 98 ? 7.257 -23.474 5.527 1.00 61.03 98 ALA A N 1
ATOM 750 C CA . ALA A 1 98 ? 8.148 -22.915 6.536 1.00 61.03 98 ALA A CA 1
ATOM 751 C C . ALA A 1 98 ? 7.830 -23.541 7.898 1.00 61.03 98 ALA A C 1
ATOM 753 O O . ALA A 1 98 ? 6.688 -23.463 8.356 1.00 61.03 98 ALA A O 1
ATOM 754 N N . GLY A 1 99 ? 8.845 -24.149 8.514 1.00 71.06 99 GLY A N 1
ATOM 755 C CA . GLY A 1 99 ? 8.856 -24.562 9.918 1.00 71.06 99 GLY A CA 1
ATOM 756 C C . GLY A 1 99 ? 10.097 -24.024 10.623 1.00 71.06 99 GLY A C 1
AT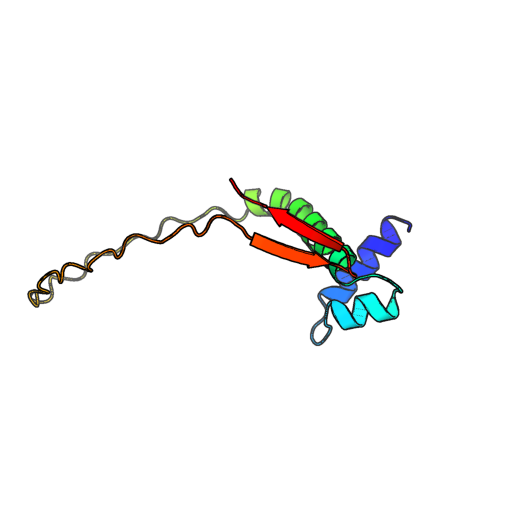OM 757 O O . GLY A 1 99 ? 11.015 -23.552 9.942 1.00 71.06 99 GLY A O 1
ATOM 758 N N . ARG A 1 100 ? 10.084 -23.985 11.955 1.00 55.88 100 ARG A N 1
ATOM 759 C CA . ARG A 1 100 ? 11.152 -23.400 12.770 1.00 55.88 100 ARG A CA 1
ATOM 760 C C . ARG A 1 100 ? 12.337 -24.343 12.948 1.00 55.88 100 ARG A C 1
ATOM 762 O O . ARG A 1 100 ? 12.142 -25.570 13.067 1.00 55.88 100 ARG A O 1
#

Radius of gyration: 23.32 Å; chains: 1; bounding box: 27×43×61 Å

pLDDT: mean 76.08, std 16.56, range [50.03, 96.94]

Foldseek 3Di:
DDPVVLVVLLVVCPDPPHHLCNSCVVVVHDSVVSVVSNVVVCVVVVVVCVVVDDDDDDDDDDDDDDPDDDDDDDDDPDDPDDDPFWDWDDDPNDIDIGGD

Sequence (100 aa):
MPPEEKARIVTESYEAGETVCAVARRCGLSPQQLFTWRRAARRSMGEAAISESMFVPAVVTAAPPKPAAKHRPQPRKREPARDADVIELEIDGIAMRAGR